Protein AF-A0A918MKZ0-F1 (afdb_monomer)

Sequence (99 aa):
MDETSEQLELPPSLRWLKWLVTALTATLILGVITIVGLLVTRLPTSTAPEWPENLALPAGVTPEAITRGKDWIGVVGKDGQIYIFDTSGKLTRQIAIAP

pLDDT: mean 84.06, std 13.34, range [47.41, 98.62]

Nearest PDB structures (foldseek):
  6r5x-assembly1_A  TM=7.835E-01  e=1.880E-01  Nostoc punctiforme
  3db7-assembly1_A  TM=8.681E-01  e=3.536E-01  Bacteroides thetaiotaomicron
  6ttu-assembly1_T  TM=5.406E-01  e=1.209E-01  Homo sapiens
  4hco-assembly1_B  TM=7.717E-01  e=5.166E-01  Homo sapiens
  4h71-assembly2_A  TM=2.637E-01  e=6.243E-01  Homo sapiens

Foldseek 3Di:
DPPPPPPPPPPPVVVVVVVVVVVVVVVVVVVVVVVVVCCVVVVPPLPQQQADPDADDPPPWDFDDWDDDSFWIWTQTPVQKIFIAGRVNHTDDIGHNDD

Mean predicted aligned error: 11.97 Å

Secondary structure (DSSP, 8-state):
-----------HHHHHHHHHHHHHHHHHHHHHHHHHHHHHHHS---------SS--PPTTPPEEEEEE-SSEEEEEETTTEEEEEETTS-EEEEEE---

InterPro domains:
  IPR045519 Protein of unknown function DUF6476 [PF20082] (10-97)

Radius of gyration: 31.28 Å; Cα contacts (8 Å, |Δi|>4): 91; chains: 1; bounding box: 56×35×94 Å

Structure (mmCIF, N/CA/C/O backbone):
data_AF-A0A918MKZ0-F1
#
_entry.id   AF-A0A918MKZ0-F1
#
loop_
_atom_site.group_PDB
_atom_site.id
_atom_site.type_symbol
_atom_site.label_atom_id
_atom_site.label_alt_id
_atom_site.label_comp_id
_atom_site.label_asym_id
_atom_site.label_entity_id
_atom_site.label_seq_id
_atom_site.pdbx_PDB_ins_code
_atom_site.Cartn_x
_atom_site.Cartn_y
_atom_site.Cartn_z
_atom_site.occupancy
_atom_site.B_iso_or_equiv
_atom_site.auth_seq_id
_atom_site.auth_comp_id
_atom_site.auth_asym_id
_atom_site.auth_atom_id
_atom_site.pdbx_PDB_model_num
ATOM 1 N N . MET A 1 1 ? 22.669 24.400 -65.377 1.00 47.41 1 MET A N 1
ATOM 2 C CA . MET A 1 1 ? 23.059 24.344 -63.960 1.00 47.41 1 MET A CA 1
ATOM 3 C C . MET A 1 1 ? 22.955 22.897 -63.545 1.00 47.41 1 MET A C 1
ATOM 5 O O . MET A 1 1 ? 21.850 22.405 -63.369 1.00 47.41 1 MET A O 1
ATOM 9 N N . ASP A 1 2 ? 24.094 22.219 -63.530 1.00 48.50 2 ASP A N 1
ATOM 10 C CA . ASP A 1 2 ? 24.254 20.857 -63.040 1.00 48.50 2 ASP A CA 1
ATOM 11 C C . ASP A 1 2 ? 23.960 20.828 -61.540 1.00 48.50 2 ASP A C 1
ATOM 13 O O . ASP A 1 2 ? 24.778 21.237 -60.717 1.00 48.50 2 ASP A O 1
ATOM 17 N N . GLU A 1 3 ? 22.760 20.385 -61.180 1.00 55.22 3 GLU A N 1
ATOM 18 C CA . 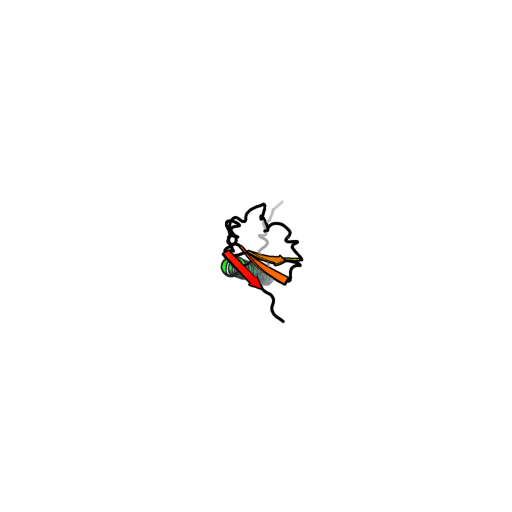GLU A 1 3 ? 22.449 19.978 -59.816 1.00 55.22 3 GLU A CA 1
ATOM 19 C C . GLU A 1 3 ? 23.127 18.627 -59.577 1.00 55.22 3 GLU A C 1
ATOM 21 O O . GLU A 1 3 ? 22.505 17.564 -59.636 1.00 55.22 3 GLU A O 1
ATOM 26 N N . THR A 1 4 ? 24.446 18.668 -59.362 1.00 56.31 4 THR A N 1
ATOM 27 C CA . THR A 1 4 ? 25.197 17.538 -58.826 1.00 56.31 4 THR A CA 1
ATOM 28 C C . THR A 1 4 ? 24.551 17.195 -57.497 1.00 56.31 4 THR A C 1
ATOM 30 O O . THR A 1 4 ? 24.745 17.865 -56.485 1.00 56.31 4 THR A O 1
ATOM 33 N N . SER A 1 5 ? 23.734 16.150 -57.528 1.00 53.66 5 SER A N 1
ATOM 34 C CA . SER A 1 5 ? 23.263 15.440 -56.356 1.00 53.66 5 SER A CA 1
ATOM 35 C C . SER A 1 5 ? 24.483 14.779 -55.720 1.00 53.66 5 SER A C 1
ATOM 37 O O . SER A 1 5 ? 24.685 13.573 -55.848 1.00 53.66 5 SER A O 1
ATOM 39 N N . GLU A 1 6 ? 25.342 15.576 -55.082 1.00 52.97 6 GLU A N 1
ATOM 40 C CA . GLU A 1 6 ? 26.261 15.085 -54.072 1.00 52.97 6 GLU A CA 1
ATOM 41 C C . GLU A 1 6 ? 25.365 14.500 -52.988 1.00 52.97 6 GLU A C 1
ATOM 43 O O . GLU A 1 6 ? 24.842 15.196 -52.117 1.00 52.97 6 GLU A O 1
ATOM 48 N N . GLN A 1 7 ? 25.113 13.195 -53.098 1.00 54.88 7 GLN A N 1
ATOM 49 C CA . GLN A 1 7 ? 24.775 12.392 -51.945 1.00 54.88 7 GLN A CA 1
ATOM 50 C C . GLN A 1 7 ? 25.743 12.822 -50.848 1.00 54.88 7 GLN A C 1
ATOM 52 O O . GLN A 1 7 ? 26.938 12.560 -50.935 1.00 54.88 7 GLN A O 1
ATOM 57 N N . LEU A 1 8 ? 25.222 13.530 -49.848 1.00 58.88 8 LEU A N 1
ATOM 58 C CA . LEU A 1 8 ? 25.883 13.788 -48.580 1.00 58.88 8 LEU A CA 1
ATOM 59 C C . LEU A 1 8 ? 26.136 12.426 -47.915 1.00 58.88 8 LEU A C 1
ATOM 61 O O . LEU A 1 8 ? 25.425 12.010 -46.997 1.00 58.88 8 LEU A O 1
ATOM 65 N N . GLU A 1 9 ? 27.120 11.681 -48.419 1.00 63.53 9 GLU A N 1
ATOM 66 C CA . GLU A 1 9 ? 27.675 10.511 -47.769 1.00 63.53 9 GLU A CA 1
ATOM 67 C C . GLU A 1 9 ? 28.318 11.020 -46.483 1.00 63.53 9 GLU A C 1
ATOM 69 O O . 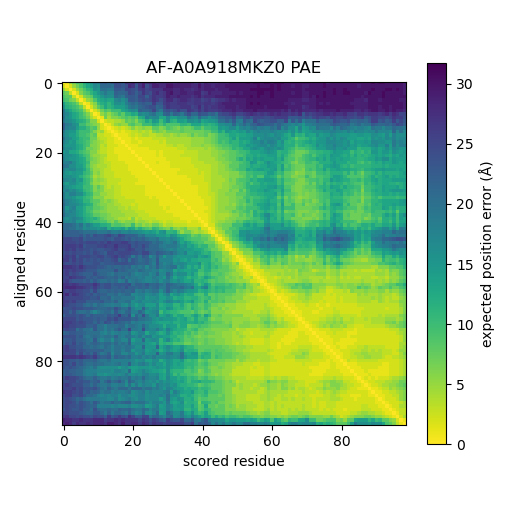GLU A 1 9 ? 29.418 11.568 -46.471 1.00 63.53 9 GLU A O 1
ATOM 74 N N . LEU A 1 10 ? 27.565 10.919 -45.384 1.00 61.53 10 LEU A N 1
ATOM 75 C CA . LEU A 1 10 ? 28.028 11.309 -44.058 1.00 61.53 10 LEU A CA 1
ATOM 76 C C . LEU A 1 10 ? 29.425 10.709 -43.820 1.00 61.53 10 LEU A C 1
ATOM 78 O O . LEU A 1 10 ? 29.561 9.481 -43.930 1.00 61.53 10 LEU A O 1
ATOM 82 N N . PRO A 1 11 ? 30.443 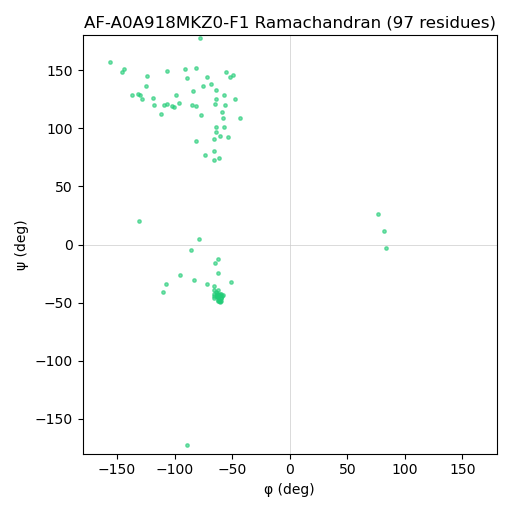11.525 -43.470 1.00 74.56 11 PRO A N 1
ATOM 83 C CA . PRO A 1 11 ? 31.798 11.040 -43.256 1.00 74.56 11 PRO A CA 1
ATOM 84 C C . PRO A 1 11 ? 31.796 9.859 -42.270 1.00 74.56 11 PRO A C 1
ATOM 86 O O . PRO A 1 11 ? 30.990 9.849 -41.330 1.00 74.56 11 PRO A O 1
ATOM 89 N N . PRO A 1 12 ? 32.665 8.846 -42.458 1.00 74.19 12 PRO A N 1
ATOM 90 C CA . PRO A 1 12 ? 32.601 7.573 -41.728 1.00 74.19 12 PRO A CA 1
ATOM 91 C C . PRO A 1 12 ? 32.505 7.709 -40.198 1.00 74.19 12 PRO A C 1
ATOM 93 O O . PRO A 1 12 ? 31.833 6.912 -39.542 1.00 74.19 12 PRO A O 1
ATOM 96 N N . SER A 1 13 ? 33.110 8.757 -39.630 1.00 76.25 13 SER A N 1
ATOM 97 C CA . SER A 1 13 ? 33.056 9.091 -38.202 1.00 76.25 13 SER A CA 1
ATOM 98 C C . SER A 1 13 ? 31.657 9.490 -37.709 1.00 76.25 13 SER A C 1
ATOM 100 O O . SER A 1 13 ? 31.247 9.065 -36.629 1.00 76.25 13 SER A O 1
ATOM 102 N N . LEU A 1 14 ? 30.879 10.240 -38.498 1.00 81.06 14 LEU A N 1
ATOM 103 C CA . LEU A 1 14 ? 29.503 10.621 -38.149 1.00 81.06 14 LEU A CA 1
ATOM 104 C C . LEU A 1 14 ? 28.543 9.433 -38.232 1.00 81.06 14 LEU A C 1
ATOM 106 O O . LEU A 1 14 ? 27.625 9.321 -37.419 1.00 81.06 14 LEU A O 1
ATOM 110 N N . ARG A 1 15 ? 28.769 8.513 -39.176 1.00 81.69 15 ARG A N 1
ATOM 111 C CA . ARG A 1 15 ? 28.009 7.255 -39.258 1.00 81.69 15 ARG A CA 1
ATOM 112 C C . ARG A 1 15 ? 28.237 6.395 -38.016 1.00 81.69 15 ARG A C 1
ATOM 114 O O . ARG A 1 15 ? 27.274 5.849 -37.482 1.00 81.69 15 ARG A O 1
ATOM 121 N N . TRP A 1 16 ? 29.478 6.316 -37.533 1.00 87.25 16 TRP A N 1
ATOM 122 C CA . TRP A 1 16 ? 29.812 5.589 -36.307 1.00 87.25 16 TRP A CA 1
ATOM 123 C C . TRP A 1 16 ? 29.180 6.229 -35.067 1.00 87.25 16 TRP A C 1
ATOM 125 O O . TRP A 1 16 ? 28.524 5.540 -34.285 1.00 87.25 16 TRP A O 1
ATOM 135 N N . LEU A 1 17 ? 29.280 7.557 -34.940 1.00 92.19 17 LEU A N 1
ATOM 136 C CA . LEU A 1 17 ? 28.649 8.293 -33.845 1.00 92.19 17 LEU A CA 1
ATOM 137 C C . LEU A 1 17 ? 27.126 8.100 -33.839 1.00 92.19 17 LEU A C 1
ATOM 139 O O . LEU A 1 17 ? 26.545 7.838 -32.789 1.00 92.19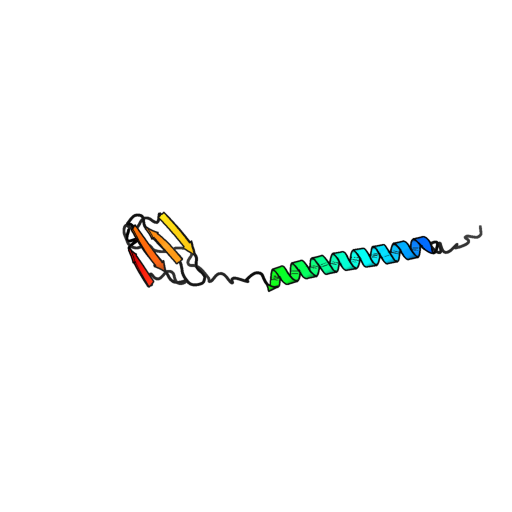 17 LEU A O 1
ATOM 143 N N . LYS A 1 18 ? 26.479 8.150 -35.009 1.00 90.50 18 LYS A N 1
ATOM 144 C CA . LYS A 1 18 ? 25.039 7.890 -35.140 1.00 90.50 18 LYS A CA 1
ATOM 145 C C . LYS A 1 18 ? 24.666 6.490 -34.646 1.00 90.50 18 LYS A C 1
ATOM 147 O O . LYS A 1 18 ? 23.685 6.357 -33.916 1.00 90.50 18 LYS A O 1
ATOM 152 N N . TRP A 1 19 ? 25.434 5.462 -35.009 1.00 94.19 19 TRP A N 1
ATOM 153 C CA . TRP A 1 19 ? 25.195 4.090 -34.548 1.00 94.19 19 TRP A CA 1
ATOM 154 C C . TRP A 1 19 ? 25.349 3.950 -33.035 1.00 94.19 19 TRP A C 1
ATOM 156 O O . TRP A 1 19 ? 24.483 3.357 -32.394 1.00 94.19 19 TRP A O 1
ATOM 166 N N . LEU A 1 20 ? 26.395 4.545 -32.456 1.00 95.25 20 LEU A N 1
ATOM 167 C CA . LEU A 1 20 ? 26.604 4.533 -31.010 1.00 95.25 20 LEU A CA 1
ATOM 168 C C . LEU A 1 20 ? 25.487 5.235 -30.250 1.00 95.25 20 LEU A C 1
ATOM 170 O O . LEU A 1 20 ? 24.967 4.682 -29.287 1.00 95.25 20 LEU A O 1
ATOM 174 N N . VAL A 1 21 ? 25.104 6.435 -30.686 1.00 95.88 21 VAL A N 1
ATOM 175 C CA . VAL A 1 21 ? 24.018 7.184 -30.048 1.00 95.88 21 VAL A CA 1
ATOM 176 C C . VAL A 1 21 ? 22.717 6.398 -30.158 1.00 95.88 21 VAL A C 1
ATOM 178 O O . VAL A 1 21 ? 22.019 6.246 -29.165 1.00 95.88 21 VAL A O 1
ATOM 181 N N . THR A 1 22 ? 22.429 5.810 -31.320 1.00 96.19 22 THR A N 1
ATOM 182 C CA . THR A 1 22 ? 21.230 4.978 -31.507 1.00 96.19 22 THR A CA 1
ATOM 183 C C . THR A 1 22 ? 21.233 3.767 -30.571 1.00 96.19 22 THR A C 1
ATOM 185 O O . THR A 1 22 ? 20.224 3.493 -29.924 1.00 96.19 22 THR A O 1
ATOM 188 N N . ALA A 1 23 ? 22.366 3.070 -30.443 1.00 97.38 23 ALA A N 1
ATOM 189 C CA . ALA A 1 23 ? 22.510 1.935 -29.532 1.00 97.38 23 ALA A CA 1
ATOM 190 C C . ALA A 1 23 ? 22.367 2.355 -28.060 1.00 97.38 23 ALA A C 1
ATOM 192 O O . ALA A 1 23 ? 21.692 1.678 -27.281 1.00 97.38 23 ALA A O 1
ATOM 193 N N . LEU A 1 24 ? 22.951 3.496 -27.686 1.00 97.81 24 LEU A N 1
ATOM 194 C CA . LEU A 1 24 ? 22.832 4.064 -26.348 1.00 97.81 24 LEU A CA 1
ATOM 195 C C . LEU A 1 24 ? 21.373 4.410 -26.036 1.00 97.81 24 LEU A C 1
ATOM 197 O O . LEU A 1 24 ? 20.850 3.989 -25.007 1.00 97.81 24 LEU A O 1
ATOM 201 N N . THR A 1 25 ? 20.689 5.104 -26.946 1.00 98.06 25 THR A N 1
ATOM 202 C CA . THR A 1 25 ? 19.268 5.439 -26.813 1.00 98.06 25 THR A CA 1
ATOM 203 C C . THR A 1 25 ? 18.410 4.182 -26.693 1.00 98.06 25 THR A C 1
ATOM 205 O O . THR A 1 25 ? 17.575 4.106 -25.794 1.00 98.06 25 THR A O 1
ATOM 208 N N . ALA A 1 26 ? 18.638 3.169 -27.534 1.00 98.44 26 ALA A N 1
ATOM 209 C CA . ALA A 1 26 ? 17.908 1.904 -27.466 1.00 98.44 26 ALA A CA 1
ATOM 210 C C . ALA A 1 26 ? 18.105 1.200 -26.114 1.00 98.44 26 ALA A C 1
ATOM 212 O O . ALA A 1 26 ? 17.140 0.726 -25.516 1.00 98.44 26 ALA A O 1
ATOM 213 N N . THR A 1 27 ? 19.335 1.190 -25.596 1.00 98.25 27 THR A N 1
ATOM 214 C CA . THR A 1 27 ? 19.653 0.585 -24.295 1.00 98.25 27 THR A CA 1
ATOM 215 C C . THR A 1 27 ? 18.986 1.340 -23.145 1.00 98.25 27 THR A C 1
ATOM 217 O O . THR A 1 27 ? 18.421 0.711 -22.252 1.00 98.25 27 THR A O 1
ATOM 220 N N . LEU A 1 28 ? 18.991 2.679 -23.176 1.00 98.44 28 LEU A N 1
ATOM 221 C CA . LEU A 1 28 ? 18.304 3.509 -22.181 1.00 98.44 28 LEU A CA 1
ATOM 222 C C . LEU A 1 28 ? 16.798 3.223 -22.160 1.00 98.44 28 LEU A C 1
ATOM 224 O O . LEU A 1 28 ? 16.226 3.022 -21.089 1.00 98.44 28 LEU A O 1
ATOM 228 N N . ILE A 1 29 ? 16.172 3.144 -23.337 1.00 98.50 29 ILE A N 1
ATOM 229 C CA . ILE A 1 29 ? 14.751 2.800 -23.468 1.00 98.50 29 ILE A CA 1
ATOM 230 C C . ILE A 1 29 ? 14.488 1.410 -22.881 1.00 98.50 29 ILE A C 1
ATOM 232 O O . ILE A 1 29 ? 13.580 1.249 -22.066 1.00 98.50 29 ILE A O 1
ATOM 236 N N . LEU A 1 30 ? 15.301 0.415 -23.244 1.00 98.62 30 LEU A N 1
ATOM 237 C CA . LEU A 1 30 ? 15.142 -0.955 -22.762 1.00 98.62 30 LEU A CA 1
ATOM 238 C C . LEU A 1 30 ? 15.297 -1.048 -21.237 1.00 98.62 30 LEU A C 1
ATOM 240 O O . LEU A 1 30 ? 14.538 -1.760 -20.578 1.00 98.62 30 LEU A O 1
ATOM 244 N N . GLY A 1 31 ? 16.233 -0.286 -20.667 1.00 98.12 31 GLY A N 1
ATOM 245 C CA . GLY A 1 31 ? 16.420 -0.169 -19.224 1.00 98.12 31 GLY A CA 1
ATOM 246 C C . GLY A 1 31 ? 15.178 0.379 -18.521 1.00 98.12 31 GLY A C 1
ATOM 247 O O . GLY A 1 31 ? 14.686 -0.242 -17.580 1.00 98.12 31 GLY A O 1
ATOM 248 N N . VAL A 1 32 ? 14.616 1.490 -19.011 1.00 98.31 32 VAL A N 1
ATOM 249 C CA . VAL A 1 32 ? 13.387 2.076 -18.445 1.00 98.31 32 VAL A CA 1
ATOM 250 C C . VAL A 1 32 ? 12.208 1.111 -18.565 1.00 98.31 32 VAL A C 1
ATOM 252 O O . VAL A 1 32 ? 11.503 0.901 -17.581 1.00 98.31 32 VAL A O 1
ATOM 255 N N . ILE A 1 33 ? 12.021 0.466 -19.722 1.00 98.12 33 ILE A N 1
ATOM 256 C CA . ILE A 1 33 ? 10.967 -0.545 -19.919 1.00 98.12 33 ILE A CA 1
ATOM 257 C C . ILE A 1 33 ? 11.122 -1.689 -18.918 1.00 98.12 33 ILE A C 1
ATOM 259 O O . ILE A 1 33 ? 10.138 -2.118 -18.323 1.00 98.12 33 ILE A O 1
ATOM 263 N N . THR A 1 34 ? 12.348 -2.163 -18.698 1.00 97.62 34 THR A N 1
ATOM 264 C CA . THR A 1 34 ? 12.623 -3.242 -17.742 1.00 97.62 34 THR A CA 1
ATOM 265 C C . THR A 1 34 ? 12.272 -2.814 -16.320 1.00 97.62 34 THR A C 1
ATOM 267 O O . THR A 1 34 ? 11.602 -3.562 -15.612 1.00 97.62 34 THR A O 1
ATOM 270 N N . ILE A 1 35 ? 12.659 -1.603 -15.904 1.00 96.75 35 ILE A N 1
ATOM 271 C CA . ILE A 1 35 ? 12.323 -1.063 -14.578 1.00 96.75 35 ILE A CA 1
ATOM 272 C C . ILE A 1 35 ? 10.805 -0.939 -14.416 1.00 96.75 35 ILE A C 1
ATOM 274 O O . ILE A 1 35 ? 10.263 -1.414 -13.422 1.00 96.75 35 ILE A O 1
ATOM 278 N N . VAL A 1 36 ? 10.110 -0.349 -15.392 1.00 95.81 36 VAL A N 1
ATOM 279 C CA . VAL A 1 36 ? 8.647 -0.188 -15.362 1.00 95.81 36 VAL A CA 1
ATOM 280 C C . VAL A 1 36 ? 7.948 -1.547 -15.353 1.00 95.81 36 VAL A C 1
ATOM 282 O O . VAL A 1 36 ? 7.032 -1.758 -14.564 1.00 95.81 36 VAL A O 1
ATOM 285 N N . GLY A 1 37 ? 8.402 -2.494 -16.174 1.00 95.12 37 GLY A N 1
ATOM 286 C CA . GLY A 1 37 ? 7.861 -3.850 -16.223 1.00 95.12 37 GLY A CA 1
ATOM 287 C C . GLY A 1 37 ? 8.061 -4.603 -14.909 1.00 95.12 37 GLY A C 1
ATOM 288 O O . GLY A 1 37 ? 7.124 -5.215 -14.398 1.00 95.12 37 GLY A O 1
ATOM 289 N N . LEU A 1 38 ? 9.251 -4.516 -14.308 1.00 95.00 38 LEU A N 1
ATOM 290 C CA . LEU A 1 38 ? 9.504 -5.065 -12.976 1.00 95.00 38 LEU A CA 1
ATOM 291 C C . LEU A 1 38 ? 8.621 -4.403 -11.928 1.00 95.00 38 LEU A C 1
ATOM 293 O O . LEU A 1 38 ? 8.044 -5.102 -11.109 1.00 95.00 38 LEU A O 1
ATOM 297 N N . LEU A 1 39 ? 8.475 -3.083 -11.966 1.00 93.81 39 LEU A N 1
ATOM 298 C CA . LEU A 1 39 ? 7.629 -2.350 -11.037 1.00 93.81 39 LEU A CA 1
ATOM 299 C C . LEU A 1 39 ? 6.171 -2.809 -11.159 1.00 93.81 39 LEU 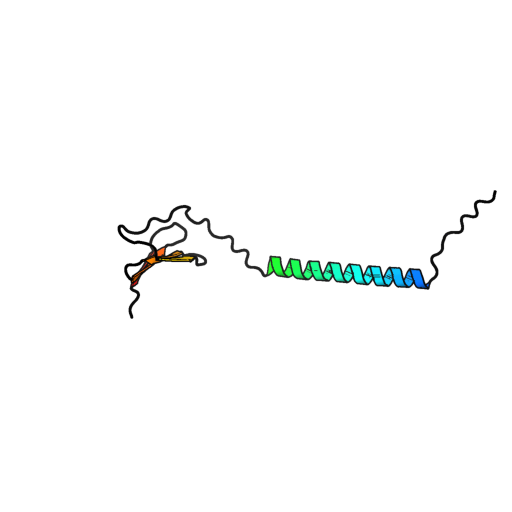A C 1
ATOM 301 O O . LEU A 1 39 ? 5.581 -3.173 -10.156 1.00 93.81 39 LEU A O 1
ATOM 305 N N . VAL A 1 40 ? 5.603 -2.901 -12.361 1.00 89.12 40 VAL A N 1
ATOM 306 C CA . VAL A 1 40 ? 4.209 -3.348 -12.550 1.00 89.12 40 VAL A CA 1
ATOM 307 C C . VAL A 1 40 ? 4.004 -4.817 -12.157 1.00 89.12 40 VAL A C 1
ATOM 309 O O . VAL A 1 40 ? 2.961 -5.164 -11.614 1.00 89.12 40 VAL A O 1
ATOM 312 N N . THR A 1 41 ? 4.986 -5.687 -12.408 1.00 90.06 41 THR A N 1
ATOM 313 C CA . THR A 1 41 ? 4.870 -7.127 -12.104 1.00 90.06 41 THR A CA 1
ATOM 314 C C . THR A 1 41 ? 5.187 -7.475 -10.651 1.00 90.06 41 THR A C 1
ATOM 316 O O . THR A 1 41 ? 4.654 -8.450 -10.122 1.00 90.06 41 THR A O 1
ATOM 319 N N . ARG A 1 42 ? 6.074 -6.714 -10.002 1.00 82.69 42 ARG A N 1
ATOM 320 C CA . ARG A 1 42 ? 6.498 -6.930 -8.611 1.00 82.69 42 ARG A CA 1
ATOM 321 C C . ARG A 1 42 ? 5.725 -6.088 -7.618 1.00 82.69 42 ARG A C 1
ATOM 323 O O . ARG A 1 42 ? 5.650 -6.495 -6.459 1.00 82.69 42 ARG A O 1
ATOM 330 N N . LEU A 1 43 ? 5.180 -4.939 -8.020 1.00 83.94 43 LEU A N 1
ATOM 331 C CA . LEU A 1 43 ? 4.242 -4.243 -7.159 1.00 83.94 43 LEU A CA 1
ATOM 332 C C . LEU A 1 43 ? 3.028 -5.149 -6.994 1.00 83.94 43 LEU A C 1
ATOM 334 O O . LEU A 1 43 ? 2.452 -5.589 -7.993 1.00 83.94 43 LEU A O 1
ATOM 338 N N . PRO A 1 44 ? 2.635 -5.458 -5.751 1.00 70.31 44 PRO A N 1
ATOM 339 C CA . PRO A 1 44 ? 1.412 -6.191 -5.535 1.00 70.31 44 PRO A CA 1
ATOM 340 C C . PRO A 1 44 ? 0.284 -5.366 -6.150 1.00 70.31 44 PRO A C 1
ATOM 342 O O . PRO A 1 44 ? -0.023 -4.269 -5.681 1.00 70.31 44 PRO A O 1
ATOM 345 N N . THR A 1 45 ? -0.341 -5.902 -7.201 1.00 66.00 45 THR A N 1
ATOM 346 C CA . THR A 1 45 ? -1.711 -5.531 -7.547 1.00 66.00 45 THR A CA 1
ATOM 347 C C . THR A 1 45 ? -2.554 -6.036 -6.389 1.00 66.00 45 THR A C 1
ATOM 349 O O . THR A 1 45 ? -3.099 -7.136 -6.405 1.00 66.00 45 THR A O 1
ATOM 352 N N . SER A 1 46 ? -2.576 -5.265 -5.306 1.00 61.88 46 SER A N 1
ATOM 353 C CA . SER A 1 46 ? -3.649 -5.359 -4.343 1.00 61.88 46 SER A CA 1
ATOM 354 C C . SER A 1 46 ? -4.861 -4.872 -5.113 1.00 61.88 46 SER A C 1
ATOM 356 O O . SER A 1 46 ? -5.119 -3.671 -5.162 1.00 61.88 46 SER A O 1
ATOM 358 N N . THR A 1 47 ? -5.575 -5.792 -5.765 1.00 61.72 47 THR A N 1
ATOM 359 C CA . THR A 1 47 ? -7.011 -5.626 -5.960 1.00 61.72 47 THR A CA 1
ATOM 360 C C . THR A 1 47 ? -7.528 -5.382 -4.556 1.00 61.72 47 THR A C 1
ATOM 362 O O . THR A 1 47 ? -7.655 -6.321 -3.772 1.00 61.72 47 THR A O 1
ATOM 365 N N . ALA A 1 48 ? -7.616 -4.108 -4.170 1.00 61.69 48 ALA A N 1
ATOM 366 C CA . ALA A 1 48 ? -8.150 -3.737 -2.882 1.00 61.69 48 ALA A CA 1
ATOM 367 C C . ALA A 1 48 ? -9.546 -4.363 -2.875 1.00 61.69 48 ALA A C 1
ATOM 369 O O . ALA A 1 48 ? -10.300 -4.086 -3.812 1.00 61.69 48 ALA A O 1
ATOM 370 N N . PRO A 1 49 ? -9.855 -5.266 -1.927 1.00 63.38 49 PRO A N 1
ATOM 371 C CA . PRO A 1 49 ? -11.195 -5.825 -1.837 1.00 63.38 49 PRO A CA 1
ATOM 372 C C . PRO A 1 49 ? -12.203 -4.680 -1.860 1.00 63.38 49 PRO A C 1
ATOM 374 O O . PRO A 1 49 ? -11.890 -3.601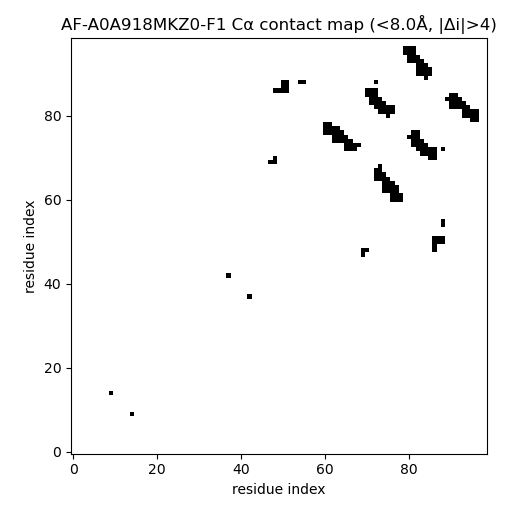 -1.362 1.00 63.38 49 PRO A O 1
ATOM 377 N N . GLU A 1 50 ? -13.374 -4.869 -2.461 1.00 68.69 50 GLU A N 1
ATOM 378 C CA . GLU A 1 50 ? -14.420 -3.851 -2.383 1.00 68.69 50 GLU A CA 1
ATOM 379 C C . GLU A 1 50 ? -14.737 -3.612 -0.902 1.00 68.69 50 GLU A C 1
ATOM 381 O O . GLU A 1 50 ? -15.228 -4.498 -0.205 1.00 68.69 50 GLU A O 1
ATOM 386 N N . TRP A 1 51 ? -14.337 -2.443 -0.400 1.00 69.44 51 TRP A N 1
ATOM 387 C CA . TRP A 1 51 ? -14.505 -2.075 0.999 1.00 69.44 51 TRP A CA 1
ATOM 388 C C . TRP A 1 51 ? -15.862 -1.389 1.167 1.00 69.44 51 TRP A C 1
ATOM 390 O O . TRP A 1 51 ? -16.258 -0.612 0.295 1.00 69.44 51 TRP A O 1
ATOM 400 N N . PRO A 1 52 ? -16.564 -1.613 2.288 1.00 74.25 52 PRO A N 1
ATOM 401 C CA . PRO A 1 52 ? -17.820 -0.935 2.548 1.00 74.25 52 PRO A CA 1
ATOM 402 C C . PRO A 1 52 ? -17.570 0.568 2.689 1.00 74.25 52 PRO A C 1
ATOM 404 O O . PRO A 1 52 ? -16.673 0.996 3.417 1.00 74.25 52 PRO A O 1
ATOM 407 N N . GLU A 1 53 ? -18.390 1.377 2.016 1.00 76.56 53 GLU A N 1
ATOM 408 C CA . GLU A 1 53 ? -18.322 2.844 2.100 1.00 76.56 53 GLU A CA 1
ATOM 409 C C . GLU A 1 53 ? -18.595 3.353 3.520 1.00 76.56 53 GLU A C 1
ATOM 411 O O . GLU A 1 53 ? -18.158 4.440 3.898 1.00 76.56 53 GLU A O 1
ATOM 416 N N . ASN A 1 54 ? -19.315 2.557 4.315 1.00 81.50 54 ASN A N 1
ATOM 417 C CA . ASN A 1 54 ? -19.686 2.893 5.675 1.00 81.50 54 ASN A CA 1
ATOM 418 C C . ASN A 1 54 ? -19.498 1.688 6.605 1.00 81.50 54 ASN A C 1
ATOM 420 O O . ASN A 1 54 ? -19.993 0.596 6.324 1.00 81.50 54 ASN A O 1
ATOM 424 N N . LEU A 1 55 ? -18.797 1.891 7.722 1.00 83.94 55 LEU A N 1
ATOM 425 C CA . LEU A 1 55 ? -18.514 0.855 8.713 1.00 83.94 55 LEU A CA 1
ATOM 426 C C . LEU A 1 55 ? -19.275 1.161 10.004 1.00 83.94 55 LEU A C 1
ATOM 428 O O . LEU A 1 55 ? -18.979 2.135 10.697 1.00 83.94 55 LEU A O 1
ATOM 432 N N . ALA A 1 56 ? -20.259 0.324 10.330 1.00 87.06 56 ALA A N 1
ATOM 433 C CA . ALA A 1 56 ? -21.053 0.484 11.541 1.00 87.06 56 ALA A CA 1
ATOM 434 C C . ALA A 1 56 ? -20.262 0.009 12.767 1.00 87.06 56 ALA A C 1
ATOM 436 O O . ALA A 1 56 ? -20.006 -1.184 12.943 1.00 87.06 56 ALA A O 1
ATOM 437 N N . LEU A 1 57 ? -19.891 0.953 13.628 1.00 85.69 57 LEU A N 1
ATOM 438 C CA . LEU A 1 57 ? -19.273 0.646 14.913 1.00 85.69 57 LEU A CA 1
ATOM 439 C C . LEU A 1 57 ? -20.338 0.271 15.955 1.00 85.69 57 LEU A C 1
ATOM 441 O O . LEU A 1 57 ? -21.475 0.747 15.866 1.00 85.69 57 LEU A O 1
ATOM 445 N N . PRO A 1 58 ? -19.989 -0.554 16.961 1.00 83.56 58 PRO A N 1
ATOM 446 C CA . PRO A 1 58 ? -20.875 -0.817 18.087 1.00 83.56 58 PRO A CA 1
ATOM 447 C C . PRO A 1 58 ? -21.302 0.478 18.788 1.00 83.56 58 PRO A C 1
ATOM 449 O O . PRO A 1 58 ? -20.560 1.462 18.830 1.00 83.56 58 PRO A O 1
ATOM 452 N N . ALA A 1 59 ? -22.516 0.480 19.340 1.00 83.75 59 ALA A N 1
ATOM 453 C CA . ALA A 1 59 ? -23.097 1.673 19.944 1.00 83.75 59 ALA A CA 1
ATOM 454 C C . ALA A 1 59 ? -22.196 2.238 21.056 1.00 83.75 59 ALA A C 1
ATOM 456 O O . ALA A 1 59 ? -21.787 1.519 21.964 1.00 83.75 59 ALA A O 1
ATOM 457 N N . GLY A 1 60 ? -21.905 3.539 20.979 1.00 82.38 60 GLY A N 1
ATOM 458 C CA . GLY A 1 60 ? -21.074 4.241 21.960 1.00 82.38 60 GLY A CA 1
ATOM 459 C C . GLY A 1 60 ? -19.562 4.133 21.733 1.00 82.38 60 GLY A C 1
ATOM 460 O O . GLY A 1 60 ? -18.807 4.784 22.454 1.00 82.38 60 GLY A O 1
ATOM 461 N N . VAL A 1 61 ? -19.099 3.385 20.725 1.00 86.81 61 VAL A N 1
ATOM 462 C CA . VAL A 1 61 ? -17.672 3.304 20.385 1.00 86.81 61 VAL A CA 1
ATOM 463 C C . VAL A 1 61 ? -17.273 4.504 19.534 1.00 86.81 61 VAL A C 1
ATOM 465 O O . VAL A 1 61 ? -17.771 4.699 18.427 1.00 86.81 61 VAL A O 1
ATOM 468 N N . THR A 1 62 ? -16.334 5.303 20.042 1.00 89.38 62 THR A N 1
ATOM 469 C CA . THR A 1 62 ? -15.691 6.365 19.259 1.00 89.38 62 THR A CA 1
ATOM 470 C C . THR A 1 62 ? -14.377 5.835 18.688 1.00 89.38 62 THR A C 1
ATOM 472 O O . THR A 1 62 ? -13.523 5.426 19.480 1.00 89.38 62 THR A O 1
ATOM 475 N N . PRO A 1 63 ? -14.183 5.847 17.358 1.00 90.88 63 PRO A N 1
ATOM 476 C CA . PRO A 1 63 ?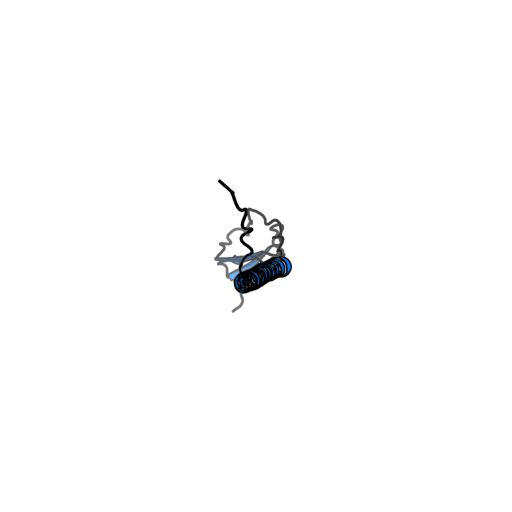 -12.935 5.409 16.754 1.00 90.88 63 PRO A CA 1
ATOM 477 C C . PRO A 1 63 ? -11.808 6.393 17.086 1.00 90.88 63 PRO A C 1
ATOM 479 O O . PRO A 1 63 ? -11.986 7.611 17.046 1.00 90.88 63 PRO A O 1
ATOM 482 N N . GLU A 1 64 ? -10.644 5.848 17.405 1.00 92.56 64 GLU A N 1
ATOM 483 C CA . GLU A 1 64 ? -9.404 6.577 17.659 1.00 92.56 64 GLU A CA 1
ATOM 484 C C . GLU A 1 64 ? -8.383 6.343 16.541 1.00 92.56 64 GLU A C 1
ATOM 486 O O . GLU A 1 64 ? -7.754 7.290 16.074 1.00 92.56 64 GLU A O 1
ATOM 491 N N . ALA A 1 65 ? -8.266 5.104 16.056 1.00 91.12 65 ALA A N 1
ATOM 492 C CA . ALA A 1 65 ? -7.397 4.755 14.936 1.00 91.12 65 ALA A CA 1
ATOM 493 C C . ALA A 1 65 ? -8.030 3.677 14.051 1.00 91.12 65 ALA A C 1
ATOM 495 O O . ALA A 1 65 ? -8.805 2.846 14.523 1.00 91.12 65 ALA A O 1
ATOM 496 N N . ILE A 1 66 ? -7.685 3.681 12.761 1.00 90.56 66 ILE A N 1
ATOM 497 C CA . ILE A 1 66 ? -8.169 2.702 11.784 1.00 90.56 66 ILE A CA 1
ATOM 498 C C . ILE A 1 66 ? -6.982 2.167 10.984 1.00 90.56 66 ILE A C 1
ATOM 500 O O . ILE A 1 66 ? -6.212 2.940 10.416 1.00 90.56 66 ILE A O 1
ATOM 504 N N . THR A 1 67 ? -6.880 0.843 10.892 1.00 90.56 67 THR A N 1
ATOM 505 C CA . THR A 1 67 ? -5.865 0.133 10.106 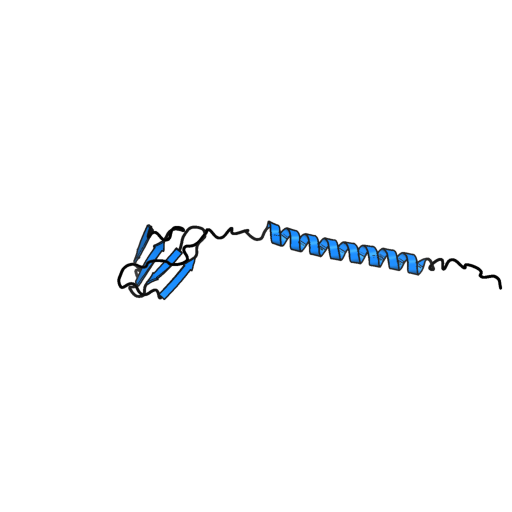1.00 90.56 67 THR A CA 1
ATOM 506 C C . THR A 1 67 ? -6.549 -0.822 9.140 1.00 90.56 67 THR A C 1
ATOM 508 O O . THR A 1 67 ? -7.480 -1.533 9.510 1.00 90.56 67 THR A O 1
ATOM 511 N N . ARG A 1 68 ? -6.074 -0.869 7.894 1.00 87.38 68 ARG A N 1
ATOM 512 C CA . ARG A 1 68 ? -6.584 -1.784 6.866 1.00 87.38 68 ARG A CA 1
ATOM 513 C C . ARG A 1 68 ? -5.555 -2.870 6.578 1.00 87.38 68 ARG A C 1
ATOM 515 O O . ARG A 1 68 ? -4.429 -2.567 6.189 1.00 87.38 68 ARG A O 1
ATOM 522 N N . GLY A 1 69 ? -5.947 -4.119 6.802 1.00 84.44 69 GLY A N 1
ATOM 523 C CA . GLY A 1 69 ? -5.210 -5.303 6.378 1.00 84.44 69 GLY A CA 1
ATOM 524 C C . GLY A 1 69 ? -5.622 -5.748 4.977 1.00 84.44 69 GLY A C 1
ATOM 525 O O . GLY A 1 69 ? -6.386 -5.071 4.295 1.00 84.44 69 GLY A O 1
ATOM 526 N N . LYS A 1 70 ? -5.120 -6.907 4.541 1.00 81.38 70 LYS A N 1
ATOM 527 C CA . LYS A 1 70 ? -5.493 -7.482 3.240 1.00 81.38 70 LYS A CA 1
ATOM 528 C C . LYS A 1 70 ? -6.969 -7.890 3.198 1.00 81.38 70 LYS A C 1
ATOM 530 O O . LYS A 1 70 ? -7.647 -7.555 2.242 1.00 81.38 70 LYS A O 1
ATOM 535 N N . ASP A 1 71 ? -7.443 -8.536 4.264 1.00 84.88 71 ASP A N 1
ATOM 536 C CA . ASP A 1 71 ? -8.783 -9.134 4.345 1.00 84.88 71 ASP A CA 1
ATOM 537 C C . ASP A 1 71 ? -9.532 -8.727 5.633 1.00 84.88 71 ASP A C 1
ATOM 539 O O . ASP A 1 71 ? -10.432 -9.427 6.092 1.00 84.88 71 ASP A O 1
ATOM 543 N N . TRP A 1 72 ? -9.125 -7.623 6.273 1.00 89.12 72 TRP A N 1
ATOM 544 C CA . TRP A 1 72 ? -9.709 -7.167 7.539 1.00 89.12 72 TRP A CA 1
ATOM 545 C C . TRP A 1 72 ? -9.517 -5.663 7.776 1.00 89.12 72 TRP A C 1
ATOM 547 O O . TRP A 1 72 ? -8.581 -5.053 7.252 1.00 89.12 72 TRP A O 1
ATOM 557 N N . ILE A 1 73 ? -10.373 -5.079 8.615 1.00 90.38 73 ILE A N 1
ATOM 558 C CA . ILE A 1 73 ? -10.271 -3.701 9.115 1.00 90.38 73 ILE A CA 1
ATOM 559 C C . ILE A 1 73 ? -10.143 -3.744 10.631 1.00 90.38 73 ILE A C 1
ATOM 561 O O . ILE A 1 73 ? -10.979 -4.333 11.305 1.00 90.38 73 ILE A O 1
ATOM 565 N N . GLY A 1 74 ? -9.114 -3.110 11.178 1.00 92.44 74 GLY A N 1
ATOM 566 C CA . GLY A 1 74 ? -8.995 -2.867 12.608 1.00 92.44 74 GLY A CA 1
ATOM 567 C C . GLY A 1 74 ? -9.438 -1.458 12.936 1.00 92.44 74 GLY A C 1
ATOM 568 O O . GLY A 1 74 ? -8.929 -0.509 12.345 1.00 92.44 74 GLY A O 1
ATOM 569 N N . VAL A 1 75 ? -10.333 -1.317 13.903 1.00 93.50 75 VAL A N 1
ATOM 570 C CA . VAL A 1 75 ? -10.699 -0.035 14.498 1.00 93.50 75 VAL A CA 1
ATOM 571 C C . VAL A 1 75 ? -10.332 -0.076 15.969 1.00 93.50 75 VAL A C 1
ATOM 573 O O . VAL A 1 75 ? -10.828 -0.914 16.715 1.00 93.50 75 VAL A O 1
ATOM 576 N N . VAL A 1 76 ? -9.455 0.827 16.384 1.00 93.62 76 VAL A N 1
ATOM 577 C CA . VAL A 1 76 ? -9.146 1.065 17.792 1.00 93.62 76 VAL A CA 1
ATOM 578 C C . VAL A 1 76 ? -10.187 2.037 18.320 1.00 93.62 76 VAL A C 1
ATOM 580 O O . VAL A 1 76 ? -10.328 3.132 17.776 1.00 93.62 76 VAL A O 1
ATOM 583 N N . GLY A 1 77 ? -10.942 1.632 19.332 1.00 93.19 77 GLY A N 1
ATOM 584 C CA . GLY A 1 77 ? -11.874 2.492 20.044 1.00 93.19 77 GLY A CA 1
ATOM 585 C C . GLY A 1 77 ? -11.217 3.166 21.247 1.00 93.19 77 GLY A C 1
ATOM 586 O O . GLY A 1 77 ? -10.318 2.608 21.878 1.00 93.19 77 GLY A O 1
ATOM 587 N N . LYS A 1 78 ? -11.714 4.356 21.602 1.00 91.19 78 LYS A N 1
ATOM 588 C CA . LYS A 1 78 ? -11.295 5.096 22.814 1.00 91.19 78 LYS A CA 1
ATOM 589 C C . LYS A 1 78 ? -11.598 4.367 24.127 1.00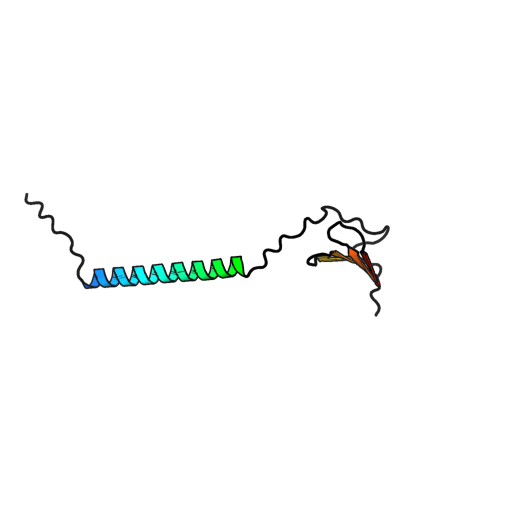 91.19 78 LYS A C 1
ATOM 591 O O . LYS A 1 78 ? -11.143 4.775 25.189 1.00 91.19 78 LYS A O 1
ATOM 596 N N . ASP A 1 79 ? -12.402 3.315 24.061 1.00 90.12 79 ASP A N 1
ATOM 597 C CA . ASP A 1 79 ? -12.736 2.414 25.159 1.00 90.12 79 ASP A CA 1
ATOM 598 C C . ASP A 1 79 ? -11.626 1.387 25.455 1.00 90.12 79 ASP A C 1
ATOM 600 O O . ASP A 1 79 ? -11.814 0.513 26.298 1.00 90.12 79 ASP A O 1
ATOM 604 N N . GLY A 1 80 ? -10.471 1.483 24.783 1.00 89.62 80 GLY A N 1
ATOM 605 C CA . GLY A 1 80 ? -9.341 0.574 24.984 1.00 89.62 80 GLY A CA 1
ATOM 606 C C . GLY A 1 80 ? -9.554 -0.788 24.327 1.00 89.62 80 GLY A C 1
ATOM 607 O O . GLY A 1 80 ? -9.009 -1.795 24.783 1.00 89.62 80 GLY A O 1
ATOM 608 N N . GLN A 1 81 ? -10.368 -0.838 23.271 1.00 91.94 81 GLN A N 1
ATOM 609 C CA . GLN A 1 81 ? -10.702 -2.068 22.560 1.00 91.94 81 GLN A CA 1
ATOM 610 C C . GLN A 1 81 ? -10.366 -1.957 21.075 1.00 91.94 81 GLN A C 1
ATOM 612 O O . GLN A 1 81 ? -10.500 -0.905 20.456 1.00 91.94 81 GLN A O 1
ATOM 617 N N . ILE A 1 82 ? -9.937 -3.070 20.489 1.00 93.06 82 ILE A N 1
ATOM 618 C CA . ILE A 1 82 ? -9.696 -3.214 19.056 1.00 93.06 82 ILE A CA 1
ATOM 619 C C . ILE A 1 82 ? -10.815 -4.067 18.471 1.00 93.06 82 ILE A C 1
ATOM 621 O O . ILE A 1 82 ? -10.999 -5.226 18.848 1.00 93.06 82 ILE A O 1
ATOM 625 N N . TYR A 1 83 ? -11.526 -3.494 17.514 1.00 93.44 83 TYR A N 1
ATOM 626 C CA . TYR A 1 83 ? -12.600 -4.112 16.757 1.00 93.44 83 TYR A CA 1
ATOM 627 C C . TYR A 1 83 ? -12.061 -4.539 15.391 1.00 93.44 83 TYR A C 1
ATOM 629 O O . TYR A 1 83 ? -11.595 -3.706 14.618 1.00 93.44 83 TYR A O 1
ATOM 637 N N . ILE A 1 84 ? -12.098 -5.837 15.097 1.00 93.00 84 ILE A N 1
ATOM 638 C CA . ILE A 1 84 ? -11.680 -6.407 13.815 1.00 93.00 84 ILE A CA 1
ATOM 639 C C . ILE A 1 84 ? -12.928 -6.721 12.996 1.00 93.00 84 ILE A C 1
ATOM 641 O O . ILE A 1 84 ? -13.748 -7.554 13.391 1.00 93.00 84 ILE A O 1
ATOM 645 N N . PHE A 1 85 ? -13.048 -6.094 11.837 1.00 91.69 85 PHE A N 1
ATOM 646 C CA . PHE A 1 85 ? -14.103 -6.321 10.861 1.00 91.69 85 PHE A CA 1
ATOM 647 C C . PHE A 1 85 ? -13.554 -7.094 9.664 1.00 91.69 85 PHE A C 1
ATOM 649 O O . PHE A 1 85 ? -12.375 -6.964 9.327 1.00 91.69 85 PHE A O 1
ATOM 656 N N . ASP A 1 86 ? -14.397 -7.899 9.028 1.00 89.38 86 ASP A N 1
ATOM 657 C CA . ASP A 1 86 ? -14.089 -8.474 7.717 1.00 89.38 86 ASP A CA 1
ATOM 658 C C . ASP A 1 86 ? -14.302 -7.447 6.589 1.00 89.38 86 ASP A C 1
ATOM 660 O O . ASP A 1 86 ? -14.724 -6.310 6.816 1.00 89.38 86 ASP A O 1
ATOM 664 N N . THR A 1 87 ? -14.012 -7.848 5.351 1.00 83.62 87 THR A N 1
ATOM 665 C CA . THR A 1 87 ? -14.220 -7.014 4.156 1.00 83.62 87 THR A CA 1
ATOM 666 C C . THR A 1 87 ? -15.692 -6.707 3.875 1.00 83.62 87 THR A C 1
ATOM 668 O O . THR A 1 87 ? -15.966 -5.774 3.134 1.00 83.62 87 THR A O 1
ATOM 671 N N . SER A 1 88 ? -16.644 -7.426 4.482 1.00 84.81 88 SER A N 1
ATOM 672 C CA . SER A 1 88 ? -18.081 -7.120 4.396 1.00 84.81 88 SER A CA 1
ATOM 673 C C . SER A 1 88 ? -18.543 -6.094 5.440 1.00 84.81 88 SER A C 1
ATOM 675 O O . SER A 1 88 ? -19.699 -5.675 5.428 1.00 84.81 88 SER A O 1
ATOM 677 N N . GLY A 1 89 ? -17.651 -5.673 6.344 1.00 85.81 89 GLY A N 1
ATOM 678 C CA . GLY A 1 89 ? -17.963 -4.759 7.442 1.00 85.81 89 GLY A CA 1
ATOM 679 C C . GLY A 1 89 ? -18.593 -5.443 8.658 1.00 85.81 89 GLY A C 1
ATOM 680 O O . GLY A 1 89 ? -19.078 -4.760 9.560 1.00 85.81 89 GLY A O 1
ATOM 681 N N . LYS A 1 90 ? -18.587 -6.779 8.726 1.00 88.75 90 LYS A N 1
ATOM 682 C CA . LYS A 1 90 ? -19.087 -7.526 9.884 1.00 88.75 90 LYS A CA 1
ATOM 683 C C . LYS A 1 90 ? -18.001 -7.622 10.949 1.00 88.75 90 LYS A C 1
ATOM 685 O O . LYS A 1 90 ? -16.866 -8.004 10.668 1.00 88.75 90 LYS A O 1
ATOM 690 N N . LEU A 1 91 ? -18.364 -7.324 12.196 1.00 90.94 91 LEU A N 1
ATOM 691 C CA . LEU A 1 91 ? -17.472 -7.505 13.338 1.00 90.94 91 LEU A CA 1
ATOM 692 C C . LEU A 1 91 ? -17.174 -8.999 13.528 1.00 90.94 91 LEU A C 1
ATOM 694 O O . LEU A 1 91 ? -18.082 -9.805 13.736 1.00 90.94 91 LEU A O 1
ATOM 698 N N . THR A 1 92 ? -15.896 -9.361 13.461 1.00 91.88 92 THR A N 1
ATOM 699 C CA . THR A 1 92 ? -15.422 -10.743 13.626 1.00 91.88 92 THR A CA 1
ATOM 700 C C . THR A 1 92 ? -14.714 -10.953 14.954 1.00 91.88 92 THR A C 1
ATOM 702 O O . THR A 1 92 ? -14.815 -12.033 15.538 1.00 91.88 92 THR A O 1
ATOM 705 N N . ARG A 1 93 ? -14.005 -9.935 15.455 1.00 90.81 93 ARG A N 1
ATOM 706 C CA . ARG A 1 93 ? -13.255 -10.040 16.705 1.00 90.81 93 ARG A CA 1
ATOM 707 C C . ARG A 1 93 ? -13.250 -8.735 17.474 1.00 90.81 93 ARG A C 1
ATOM 709 O O . ARG A 1 93 ? -13.219 -7.659 16.893 1.00 90.81 93 ARG A O 1
ATOM 716 N N . GLN A 1 94 ? -13.199 -8.870 18.787 1.00 92.81 94 GLN A N 1
ATOM 717 C CA . GLN A 1 94 ? -13.009 -7.778 19.723 1.00 92.81 94 GLN A CA 1
ATOM 718 C C . GLN A 1 94 ? -11.881 -8.177 20.671 1.00 92.81 94 GLN A C 1
ATOM 720 O O . GLN A 1 94 ? -11.875 -9.295 21.191 1.00 92.81 94 GLN A O 1
ATOM 725 N N . ILE A 1 95 ? -10.888 -7.307 20.820 1.00 93.19 95 ILE A N 1
ATOM 726 C CA . ILE A 1 95 ? -9.678 -7.564 21.604 1.00 93.19 95 ILE A CA 1
ATOM 727 C C . ILE A 1 95 ? -9.491 -6.398 22.570 1.00 93.19 95 ILE A C 1
ATOM 729 O O . ILE A 1 95 ? -9.437 -5.250 22.140 1.00 93.19 95 ILE A O 1
ATOM 733 N N . ALA A 1 96 ? -9.376 -6.686 23.864 1.00 92.00 96 ALA A N 1
ATOM 734 C CA . ALA A 1 96 ? -9.027 -5.677 24.856 1.00 92.00 96 ALA A CA 1
ATOM 735 C C . ALA A 1 96 ? -7.532 -5.347 24.770 1.00 92.00 96 ALA A C 1
ATOM 737 O O . ALA A 1 96 ? -6.695 -6.248 24.667 1.00 92.00 96 ALA A O 1
ATOM 738 N N . ILE A 1 97 ? -7.197 -4.062 24.836 1.00 86.38 97 ILE A N 1
ATOM 739 C CA . ILE A 1 97 ? -5.816 -3.595 24.935 1.00 86.38 97 ILE A CA 1
ATOM 740 C C . ILE A 1 97 ? -5.430 -3.718 26.411 1.00 86.38 97 ILE A C 1
ATOM 742 O O . ILE A 1 97 ? -5.689 -2.824 27.213 1.00 86.38 97 ILE A O 1
ATOM 746 N N . ALA A 1 98 ? -4.912 -4.886 26.790 1.00 77.19 98 ALA A N 1
ATOM 747 C CA . ALA A 1 98 ? -4.372 -5.093 28.127 1.00 77.19 98 ALA A CA 1
ATOM 748 C C . ALA A 1 98 ? -3.040 -4.328 28.282 1.00 77.19 98 ALA A C 1
ATOM 750 O O . ALA A 1 98 ? -2.296 -4.239 27.299 1.00 77.19 98 ALA A O 1
ATOM 751 N N . PRO A 1 99 ? -2.751 -3.768 29.471 1.00 64.06 99 PRO A N 1
ATOM 752 C CA . PRO A 1 99 ? -1.452 -3.173 29.777 1.00 64.06 99 PRO A CA 1
ATOM 753 C C . PRO A 1 99 ? -0.317 -4.206 29.794 1.00 64.06 99 PRO A C 1
ATOM 755 O O . PRO A 1 99 ? -0.593 -5.401 30.063 1.00 64.06 99 PRO A O 1
#

Solvent-accessible surface area (backbone atoms only — not comparable to full-atom values): 6086 Å² total; per-residue (Å²): 133,85,80,74,78,71,74,81,70,66,57,72,67,57,51,50,51,52,51,51,52,50,51,50,51,52,49,53,52,51,49,53,51,48,52,52,51,47,47,65,73,66,44,79,80,67,76,69,63,78,64,61,95,69,74,79,66,64,91,91,62,50,77,72,47,79,48,78,59,90,71,34,35,40,35,32,28,75,85,47,33,37,38,33,22,37,52,84,45,48,80,74,47,76,43,74,68,74,132

Organism: NCBI:txid1054497